Protein AF-A0A6V7URF7-F1 (afdb_monomer_lite)

pLDDT: mean 71.18, std 15.21, range [35.41, 91.62]

Structure (mmCIF, N/CA/C/O backbone):
data_AF-A0A6V7URF7-F1
#
_entry.id   AF-A0A6V7URF7-F1
#
loop_
_atom_site.group_PDB
_atom_site.id
_atom_site.type_symbol
_atom_site.label_atom_id
_atom_site.label_alt_id
_atom_site.label_comp_id
_atom_site.label_asym_id
_atom_site.label_entity_id
_atom_site.label_seq_id
_atom_site.pdbx_PDB_ins_code
_atom_site.Cartn_x
_atom_site.Cartn_y
_atom_site.Cartn_z
_atom_site.occupancy
_atom_site.B_iso_or_equiv
_atom_site.auth_seq_id
_atom_site.auth_comp_id
_atom_site.auth_asym_id
_atom_site.auth_atom_id
_atom_site.pdbx_PDB_model_num
ATOM 1 N N . MET A 1 1 ? 10.770 -14.045 -6.357 1.00 52.03 1 MET A N 1
ATOM 2 C CA . MET A 1 1 ? 11.528 -13.807 -5.110 1.00 52.03 1 MET A CA 1
ATOM 3 C C . MET A 1 1 ? 11.044 -12.518 -4.450 1.00 52.03 1 MET A C 1
ATOM 5 O O . MET A 1 1 ? 10.366 -12.635 -3.442 1.00 52.03 1 MET A O 1
ATOM 9 N N . PHE A 1 2 ? 11.164 -11.365 -5.124 1.00 60.56 2 PHE A N 1
ATOM 10 C CA . PHE A 1 2 ? 10.703 -10.037 -4.664 1.00 60.56 2 PHE A CA 1
ATOM 11 C C . PHE A 1 2 ? 9.289 -9.940 -4.057 1.00 60.56 2 PHE A C 1
ATOM 13 O O . PHE A 1 2 ? 9.078 -9.194 -3.108 1.00 60.56 2 PHE A O 1
ATOM 20 N N . ASP A 1 3 ? 8.309 -10.686 -4.572 1.00 61.41 3 ASP A N 1
ATOM 21 C CA . ASP A 1 3 ? 6.920 -10.634 -4.092 1.00 61.41 3 ASP A CA 1
ATOM 22 C C . ASP A 1 3 ? 6.750 -11.014 -2.612 1.00 61.41 3 ASP A C 1
ATOM 24 O O . ASP A 1 3 ? 5.984 -10.383 -1.881 1.00 61.41 3 ASP A O 1
ATOM 28 N N . LYS A 1 4 ? 7.465 -12.055 -2.164 1.00 69.56 4 LYS A N 1
ATOM 29 C CA . LYS A 1 4 ? 7.380 -12.533 -0.777 1.00 69.56 4 LYS A CA 1
ATOM 30 C C . LYS A 1 4 ? 8.045 -11.541 0.174 1.00 69.56 4 LYS A C 1
ATOM 32 O O . LYS A 1 4 ? 7.497 -11.278 1.244 1.00 69.56 4 LYS A O 1
ATOM 37 N N . ASP A 1 5 ? 9.153 -10.951 -0.263 1.00 79.06 5 ASP A N 1
ATOM 38 C CA . ASP A 1 5 ? 9.935 -9.987 0.509 1.00 79.06 5 ASP A CA 1
ATOM 39 C C . ASP A 1 5 ? 9.161 -8.675 0.672 1.00 79.06 5 ASP A C 1
ATOM 41 O O . ASP A 1 5 ? 9.017 -8.164 1.780 1.00 79.06 5 ASP A O 1
ATOM 45 N N . PHE A 1 6 ? 8.540 -8.177 -0.403 1.00 81.75 6 PHE A N 1
ATOM 46 C CA . PHE A 1 6 ? 7.747 -6.948 -0.353 1.00 81.75 6 PHE A CA 1
ATOM 47 C C . PHE A 1 6 ? 6.530 -7.071 0.571 1.00 81.75 6 PHE A C 1
ATOM 49 O O . PHE A 1 6 ? 6.247 -6.175 1.366 1.00 81.75 6 PHE A O 1
ATOM 56 N N . ARG A 1 7 ? 5.836 -8.215 0.539 1.00 85.12 7 ARG A N 1
ATOM 57 C CA . ARG A 1 7 ? 4.715 -8.485 1.450 1.00 85.12 7 ARG A CA 1
ATOM 58 C C . ARG A 1 7 ? 5.160 -8.541 2.913 1.00 85.12 7 ARG A C 1
ATOM 60 O O . ARG A 1 7 ? 4.438 -8.060 3.785 1.00 85.12 7 ARG A O 1
ATOM 67 N N . GLN A 1 8 ? 6.330 -9.113 3.200 1.00 85.94 8 GLN A N 1
ATOM 68 C CA . GLN A 1 8 ? 6.894 -9.122 4.553 1.00 85.94 8 GLN A CA 1
ATOM 69 C C . GLN A 1 8 ? 7.278 -7.717 5.020 1.00 85.94 8 GLN A C 1
ATOM 71 O O . GLN A 1 8 ? 6.962 -7.355 6.152 1.00 85.94 8 GLN A O 1
ATOM 76 N N . ILE A 1 9 ? 7.875 -6.911 4.141 1.00 86.69 9 ILE A N 1
ATOM 77 C CA . ILE A 1 9 ? 8.218 -5.511 4.418 1.00 86.69 9 ILE A CA 1
ATOM 78 C C . ILE A 1 9 ? 6.957 -4.697 4.723 1.00 86.69 9 ILE A C 1
ATOM 80 O O . ILE A 1 9 ? 6.921 -3.993 5.730 1.00 86.69 9 ILE A O 1
ATOM 84 N N . LEU A 1 10 ? 5.896 -4.836 3.920 1.00 86.88 10 LEU A N 1
ATOM 85 C CA . LEU A 1 10 ? 4.617 -4.169 4.184 1.00 86.88 10 LEU A CA 1
ATOM 86 C C . LEU A 1 10 ? 4.008 -4.602 5.520 1.00 86.88 10 LEU A C 1
ATOM 88 O O . LEU A 1 10 ? 3.459 -3.780 6.243 1.00 86.88 10 LEU A O 1
ATOM 92 N N . ARG A 1 11 ? 4.119 -5.878 5.896 1.00 87.88 11 ARG A N 1
ATOM 93 C CA . ARG A 1 11 ? 3.651 -6.327 7.216 1.00 87.88 11 ARG A CA 1
ATOM 94 C C . ARG A 1 11 ? 4.481 -5.729 8.345 1.00 87.88 11 ARG A C 1
ATOM 96 O O . ARG A 1 11 ? 3.913 -5.319 9.351 1.00 87.88 11 ARG A O 1
ATOM 103 N N . ALA A 1 12 ? 5.801 -5.665 8.187 1.00 85.38 12 ALA A N 1
ATOM 104 C CA . ALA A 1 12 ? 6.686 -5.047 9.168 1.00 85.38 12 ALA A CA 1
ATOM 105 C C . ALA A 1 12 ? 6.393 -3.547 9.328 1.00 85.38 12 ALA A C 1
ATOM 107 O O . ALA A 1 12 ? 6.303 -3.062 10.452 1.00 85.38 12 ALA A O 1
ATOM 108 N N . SER A 1 13 ? 6.158 -2.824 8.230 1.00 86.25 13 SER A N 1
ATOM 109 C CA . SER A 1 13 ? 5.787 -1.409 8.295 1.00 86.25 13 SER A CA 1
ATOM 110 C C . SER A 1 13 ? 4.379 -1.201 8.855 1.00 86.25 13 SER A C 1
ATOM 112 O O . SER A 1 13 ? 4.151 -0.228 9.570 1.00 86.25 13 SER A O 1
ATOM 114 N N . LEU A 1 14 ? 3.435 -2.114 8.595 1.00 87.00 14 LEU A N 1
ATOM 115 C CA . LEU A 1 14 ? 2.088 -2.052 9.165 1.00 87.00 14 LEU A CA 1
ATOM 116 C C . LEU A 1 14 ? 2.108 -2.213 10.692 1.00 87.00 14 LEU A C 1
ATOM 118 O O . LEU A 1 14 ? 1.331 -1.551 11.373 1.00 87.00 14 LEU A O 1
ATOM 122 N N . LYS A 1 15 ? 3.015 -3.022 11.257 1.00 86.38 15 LYS A N 1
ATOM 123 C CA . LYS A 1 15 ? 3.208 -3.107 12.722 1.00 86.38 15 LYS A CA 1
ATOM 124 C C . LYS A 1 15 ? 3.563 -1.756 13.345 1.00 86.38 15 LYS A C 1
ATOM 126 O O . LYS A 1 15 ? 3.119 -1.431 14.440 1.00 86.38 15 LYS A O 1
ATOM 131 N N . LEU A 1 16 ? 4.293 -0.919 12.614 1.00 83.12 16 LEU A N 1
ATOM 132 C CA . LEU A 1 16 ? 4.679 0.416 13.067 1.00 83.12 16 LEU A CA 1
ATOM 133 C C . LEU A 1 16 ? 3.558 1.461 12.921 1.00 83.12 16 LEU A C 1
ATOM 135 O O . LEU A 1 16 ? 3.732 2.593 13.365 1.00 83.12 16 LEU A O 1
ATOM 139 N N . TYR A 1 17 ? 2.390 1.097 12.374 1.00 82.06 17 TYR A N 1
ATOM 140 C CA . TYR A 1 17 ? 1.271 2.013 12.111 1.00 82.06 17 TYR A CA 1
ATOM 141 C C . TYR A 1 17 ? 0.798 2.816 13.335 1.00 82.06 17 TYR A C 1
ATOM 143 O O . TYR A 1 17 ? 0.301 3.927 13.175 1.00 82.06 17 TYR A O 1
ATOM 151 N N . ASN A 1 18 ? 0.936 2.282 14.553 1.00 75.94 18 ASN A N 1
ATOM 152 C CA . ASN A 1 18 ? 0.571 2.995 15.782 1.00 75.94 18 ASN A CA 1
ATOM 153 C C . ASN A 1 18 ? 1.748 3.210 16.747 1.00 75.94 18 ASN A C 1
ATOM 155 O O . ASN A 1 18 ? 1.535 3.643 17.878 1.00 75.94 18 ASN A O 1
ATOM 159 N N . GLY A 1 19 ? 2.972 2.857 16.338 1.00 58.84 19 GLY A N 1
ATOM 160 C CA . GLY A 1 19 ? 4.185 3.058 17.137 1.00 58.84 19 GLY A CA 1
ATOM 161 C C . GLY A 1 19 ? 4.251 2.300 18.464 1.00 58.84 19 GLY A C 1
ATOM 162 O O . GLY A 1 19 ? 5.062 2.650 19.316 1.00 58.84 19 GLY A O 1
ATOM 163 N N . THR A 1 20 ? 3.396 1.298 18.689 1.00 52.91 20 THR A N 1
ATOM 164 C CA . THR A 1 20 ? 3.375 0.561 19.962 1.00 52.91 20 THR A CA 1
ATOM 165 C C . THR A 1 20 ? 4.491 -0.460 20.103 1.00 52.91 20 THR A C 1
ATOM 167 O O . THR A 1 20 ? 4.783 -0.858 21.229 1.00 52.91 20 THR A O 1
ATOM 170 N N . ASP A 1 21 ? 5.108 -0.841 18.987 1.00 49.12 21 ASP A N 1
ATOM 171 C CA . ASP A 1 21 ? 6.366 -1.567 18.976 1.00 49.12 21 ASP A CA 1
ATOM 172 C C . ASP A 1 21 ? 7.479 -0.521 18.921 1.00 49.12 21 ASP A C 1
ATOM 174 O O . ASP A 1 21 ? 7.961 -0.131 17.856 1.00 49.12 21 ASP A O 1
ATOM 178 N N . THR A 1 22 ? 7.879 -0.022 20.090 1.00 44.16 22 THR A N 1
ATOM 179 C CA . THR A 1 22 ? 9.235 0.506 20.211 1.00 44.16 22 THR A CA 1
ATOM 180 C C . THR A 1 22 ? 10.195 -0.627 19.830 1.00 44.16 22 THR A C 1
ATOM 182 O O . THR A 1 22 ? 9.982 -1.764 20.263 1.00 44.16 22 THR A O 1
ATOM 185 N N . PRO A 1 23 ? 11.251 -0.371 19.039 1.00 44.50 23 PRO A N 1
ATOM 186 C CA . PRO A 1 23 ? 12.254 -1.368 18.669 1.00 44.50 23 PRO A CA 1
ATOM 187 C C . PRO A 1 23 ? 13.159 -1.680 19.871 1.00 44.50 23 PRO A C 1
ATOM 189 O O . PRO A 1 23 ? 14.365 -1.479 19.835 1.00 44.50 23 PRO A O 1
ATOM 192 N N . THR A 1 24 ? 12.576 -2.126 20.980 1.00 41.19 24 THR A N 1
ATOM 193 C CA . THR A 1 24 ? 13.299 -2.511 22.197 1.00 41.19 24 THR A CA 1
ATOM 194 C C . THR A 1 24 ? 13.454 -4.031 22.293 1.00 41.19 24 THR A C 1
ATOM 196 O O . THR A 1 24 ? 14.176 -4.512 23.153 1.00 41.19 24 THR A O 1
ATOM 199 N N . THR A 1 25 ? 12.820 -4.806 21.405 1.00 40.41 25 THR A N 1
ATOM 200 C CA . THR A 1 25 ? 12.773 -6.278 21.512 1.00 40.41 25 THR A CA 1
ATOM 201 C C . THR A 1 25 ? 13.273 -7.048 20.289 1.00 40.41 25 THR A C 1
ATOM 203 O O . THR A 1 25 ? 13.202 -8.271 20.303 1.00 40.41 25 THR A O 1
ATOM 206 N N . LEU A 1 26 ? 13.813 -6.389 19.253 1.00 42.84 26 LEU A N 1
ATOM 207 C CA . LEU A 1 26 ? 14.452 -7.090 18.118 1.00 42.84 26 LEU A CA 1
ATOM 208 C C . LEU A 1 26 ? 15.953 -6.820 17.946 1.00 42.84 26 LEU A C 1
ATOM 210 O O . LEU A 1 26 ? 16.551 -7.374 17.034 1.00 42.84 26 LEU A O 1
ATOM 214 N N . LEU A 1 27 ? 16.567 -6.033 18.830 1.00 43.09 27 LEU A N 1
ATOM 215 C CA . LEU A 1 27 ? 18.021 -5.847 18.911 1.00 43.09 27 LEU A CA 1
ATOM 216 C C . LEU A 1 27 ? 18.439 -5.855 20.388 1.00 43.09 27 LEU A C 1
ATOM 218 O O . LEU A 1 27 ? 19.025 -4.915 20.915 1.00 43.09 27 LEU A O 1
ATOM 222 N N . SER A 1 28 ? 18.084 -6.932 21.086 1.00 40.16 28 SER A N 1
ATOM 223 C CA . SER A 1 28 ? 18.796 -7.348 22.293 1.00 40.16 28 SER A CA 1
ATOM 224 C C . SER A 1 28 ? 20.053 -8.085 21.846 1.00 40.16 28 SER A C 1
ATOM 226 O O . SER A 1 28 ? 20.075 -9.298 21.919 1.00 40.16 28 SER A O 1
ATOM 228 N N . ASP A 1 29 ? 21.006 -7.363 21.261 1.00 48.06 29 ASP A N 1
ATOM 229 C CA . ASP A 1 29 ? 22.418 -7.748 21.132 1.00 48.06 29 ASP A CA 1
ATOM 230 C C . ASP A 1 29 ? 23.134 -6.625 20.371 1.00 48.06 29 ASP A C 1
ATOM 232 O O . ASP A 1 29 ? 23.245 -6.650 19.154 1.00 48.06 29 ASP A O 1
ATOM 236 N N . GLU A 1 30 ? 23.494 -5.556 21.084 1.00 41.19 30 GLU A N 1
ATOM 237 C CA . GLU A 1 30 ? 24.872 -5.047 21.135 1.00 41.19 30 GLU A CA 1
ATOM 238 C C . GLU A 1 30 ? 24.928 -3.828 22.075 1.00 41.19 30 GLU A C 1
ATOM 240 O O . GLU A 1 30 ? 24.578 -2.693 21.759 1.00 41.19 30 GLU A O 1
ATOM 245 N N . LYS A 1 31 ? 25.322 -4.133 23.309 1.00 47.59 31 LYS A N 1
ATOM 246 C CA . LYS A 1 31 ? 25.999 -3.290 24.299 1.00 47.59 31 LYS A CA 1
ATOM 247 C C . LYS A 1 31 ? 26.652 -2.015 23.723 1.00 47.59 31 LYS A C 1
ATOM 249 O O . LYS A 1 31 ? 27.636 -2.131 23.005 1.00 47.59 31 LYS A O 1
ATOM 254 N N . THR A 1 32 ? 26.204 -0.825 24.152 1.00 39.50 32 THR A N 1
ATOM 255 C CA . THR A 1 32 ? 27.034 0.281 24.712 1.00 39.50 32 THR A CA 1
ATOM 256 C C . THR A 1 32 ? 26.176 1.523 25.027 1.00 39.50 32 THR A C 1
ATOM 258 O O . THR A 1 32 ? 25.797 2.302 24.164 1.00 39.50 32 THR A O 1
ATOM 261 N N . THR A 1 33 ? 25.838 1.635 26.311 1.00 37.53 33 THR A N 1
ATOM 262 C CA . THR A 1 33 ? 25.963 2.790 27.221 1.00 37.53 33 THR A CA 1
ATOM 263 C C . THR A 1 33 ? 25.876 4.234 26.676 1.00 37.53 33 THR A C 1
ATOM 265 O O . THR A 1 33 ? 26.730 4.699 25.931 1.00 37.53 33 THR A O 1
ATOM 268 N N . THR A 1 34 ? 24.922 4.969 27.277 1.00 35.41 34 THR A N 1
ATOM 269 C CA . THR A 1 34 ? 24.886 6.422 27.586 1.00 35.41 34 THR A CA 1
ATOM 270 C C . THR A 1 34 ? 24.758 7.433 26.439 1.00 35.41 34 THR A C 1
ATOM 272 O O . THR A 1 34 ? 25.720 7.732 25.749 1.00 35.41 34 THR A O 1
ATOM 275 N N . ILE A 1 35 ? 23.604 8.104 26.335 1.00 44.72 35 ILE A N 1
ATOM 276 C CA . ILE A 1 35 ? 23.304 9.411 26.961 1.00 44.72 35 ILE A CA 1
ATOM 277 C C . ILE A 1 35 ? 21.820 9.730 26.694 1.00 44.72 35 ILE A C 1
ATOM 279 O O . ILE A 1 35 ? 21.286 9.566 25.602 1.00 44.72 35 ILE A O 1
ATOM 283 N N . THR A 1 36 ? 21.152 10.169 27.750 1.00 47.00 36 THR A N 1
ATOM 284 C CA . THR A 1 36 ? 19.784 10.673 27.860 1.00 47.00 36 THR A CA 1
ATOM 285 C C . THR A 1 36 ? 19.468 11.739 26.801 1.00 47.00 36 THR A C 1
ATOM 287 O O . THR A 1 36 ? 19.877 12.887 26.938 1.00 47.00 36 THR A O 1
ATOM 290 N N . THR A 1 37 ? 18.695 11.414 25.758 1.00 40.97 37 THR A N 1
ATOM 291 C CA . THR A 1 37 ? 17.982 12.422 24.945 1.00 40.97 37 THR A CA 1
ATOM 292 C C . THR A 1 37 ? 16.691 11.840 24.355 1.00 40.97 37 THR A C 1
ATOM 294 O O . THR A 1 37 ? 16.665 11.246 23.284 1.00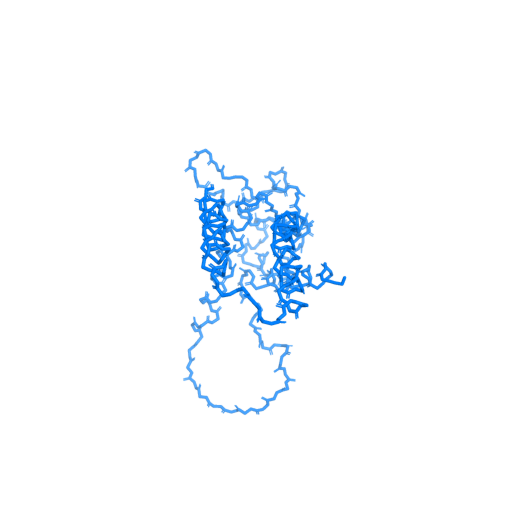 40.97 37 THR A O 1
ATOM 297 N N . THR A 1 38 ? 15.613 12.052 25.113 1.00 40.75 38 THR A N 1
ATOM 298 C CA . THR A 1 38 ? 14.229 12.325 24.679 1.00 40.75 38 THR A CA 1
ATOM 299 C C . THR A 1 38 ? 13.489 11.328 23.771 1.00 40.75 38 THR A C 1
ATOM 301 O O . THR A 1 38 ? 13.734 11.207 22.575 1.00 40.75 38 THR A O 1
ATOM 304 N N . ASN A 1 39 ? 12.428 10.765 24.351 1.00 47.47 39 ASN A N 1
ATOM 305 C CA . ASN A 1 39 ? 11.323 9.968 23.800 1.00 47.47 39 ASN A CA 1
ATOM 306 C C . ASN A 1 39 ? 10.493 10.616 22.652 1.00 47.47 39 ASN A C 1
ATOM 308 O O . ASN A 1 39 ? 9.312 10.311 22.510 1.00 47.47 39 ASN A O 1
ATOM 312 N N . SER A 1 40 ? 11.048 11.532 21.852 1.00 44.56 40 SER A N 1
ATOM 313 C CA . SER A 1 40 ? 10.317 12.325 20.841 1.00 44.56 40 SER A CA 1
ATOM 314 C C . SER A 1 40 ? 10.521 11.873 19.388 1.00 44.56 40 SER A C 1
ATOM 316 O O . SER A 1 40 ? 9.688 12.174 18.533 1.00 44.56 40 SER A O 1
ATOM 318 N N . ARG A 1 41 ? 11.598 11.136 19.080 1.00 50.12 41 ARG A N 1
ATOM 319 C CA . ARG A 1 41 ? 11.831 10.619 17.717 1.00 50.12 41 ARG A CA 1
ATOM 320 C C . ARG A 1 41 ? 10.879 9.478 17.356 1.00 50.12 41 ARG A C 1
ATOM 322 O O . ARG A 1 41 ? 10.248 9.544 16.308 1.00 50.12 41 ARG A O 1
ATOM 329 N N . SER A 1 42 ? 10.674 8.503 18.248 1.00 55.59 42 SER A N 1
ATOM 330 C CA . SER A 1 42 ? 9.820 7.345 17.929 1.00 55.59 42 SER A CA 1
ATOM 331 C C . SER A 1 42 ? 8.337 7.699 17.765 1.00 55.59 42 SER A C 1
ATOM 333 O O . SER A 1 42 ? 7.649 7.073 16.962 1.00 55.59 42 SER A O 1
ATOM 335 N N . SER A 1 43 ? 7.837 8.719 18.474 1.00 58.03 43 SER A N 1
ATOM 336 C CA . SER A 1 43 ? 6.455 9.192 18.319 1.00 58.03 43 SER A CA 1
ATOM 337 C C . SER A 1 43 ? 6.243 9.927 16.996 1.00 58.03 43 SER A C 1
ATOM 339 O O . SER A 1 43 ? 5.200 9.765 16.360 1.00 58.03 43 SER A O 1
ATOM 341 N N . THR A 1 44 ? 7.246 10.692 16.559 1.00 63.34 44 THR A N 1
ATOM 342 C CA . THR A 1 44 ? 7.235 11.381 15.268 1.00 63.34 44 THR A CA 1
ATOM 343 C C . THR A 1 44 ? 7.264 10.352 14.139 1.00 63.34 44 THR A C 1
ATOM 345 O O . THR A 1 44 ? 6.375 10.358 13.293 1.00 63.34 44 THR A O 1
ATOM 348 N N . ASP A 1 45 ? 8.181 9.383 14.187 1.00 69.88 45 ASP A N 1
ATOM 349 C CA . ASP A 1 45 ? 8.289 8.326 13.174 1.00 69.88 45 ASP A CA 1
ATOM 350 C C . ASP A 1 45 ? 7.007 7.485 13.070 1.00 69.88 45 ASP A C 1
ATOM 352 O O . ASP A 1 45 ? 6.528 7.209 11.971 1.00 69.88 45 ASP A O 1
ATOM 356 N N . ALA A 1 46 ? 6.378 7.152 14.201 1.00 71.38 46 ALA A N 1
ATOM 357 C CA . ALA A 1 46 ? 5.090 6.463 14.220 1.00 71.38 46 ALA A CA 1
ATOM 358 C C . ALA A 1 46 ? 3.967 7.289 13.570 1.00 71.38 46 ALA A C 1
ATOM 360 O O . ALA A 1 46 ? 3.155 6.750 12.817 1.00 71.38 46 ALA A O 1
ATOM 361 N N . MET A 1 47 ? 3.928 8.602 13.817 1.00 78.50 47 MET A N 1
ATOM 362 C CA . MET A 1 47 ? 2.962 9.502 13.185 1.00 78.50 47 MET A CA 1
ATOM 363 C C . MET A 1 47 ? 3.199 9.616 11.671 1.00 78.50 47 MET A C 1
ATOM 365 O O . MET A 1 47 ? 2.231 9.635 10.904 1.00 78.50 47 MET A O 1
ATOM 369 N N . LEU A 1 48 ? 4.458 9.644 11.223 1.00 83.75 48 LEU A N 1
ATOM 370 C CA . LEU A 1 48 ? 4.798 9.617 9.798 1.00 83.75 48 LEU A CA 1
ATOM 371 C C . LEU A 1 48 ? 4.356 8.308 9.141 1.00 83.75 48 LEU A C 1
ATOM 373 O O . LEU A 1 48 ? 3.693 8.345 8.105 1.00 83.75 48 LEU A O 1
ATOM 377 N N . VAL A 1 49 ? 4.667 7.160 9.749 1.00 85.69 49 VAL A N 1
ATOM 378 C CA . VAL A 1 49 ? 4.270 5.841 9.232 1.00 85.69 49 VAL A CA 1
ATOM 379 C C . VAL A 1 49 ? 2.750 5.718 9.178 1.00 85.69 49 VAL A C 1
ATOM 381 O O . VAL A 1 49 ? 2.208 5.273 8.165 1.00 85.69 49 VAL A O 1
ATOM 384 N N . LYS A 1 50 ? 2.049 6.175 10.222 1.00 86.62 50 LYS A N 1
ATOM 385 C CA . LYS A 1 50 ? 0.587 6.243 10.246 1.00 86.62 50 LYS A CA 1
ATOM 386 C C . LYS A 1 50 ? 0.045 7.062 9.078 1.00 86.62 50 LYS A C 1
ATOM 388 O O . LYS A 1 50 ? -0.816 6.588 8.347 1.00 86.62 50 LYS A O 1
ATOM 393 N N . THR A 1 51 ? 0.575 8.269 8.888 1.00 86.94 51 THR A N 1
ATOM 394 C CA . THR A 1 51 ? 0.138 9.191 7.831 1.00 86.94 51 THR A CA 1
ATOM 395 C C . THR A 1 51 ? 0.409 8.617 6.441 1.00 86.94 51 THR A C 1
ATOM 397 O O . THR A 1 51 ? -0.440 8.713 5.557 1.00 86.94 51 THR A O 1
ATOM 400 N N . ALA A 1 52 ? 1.568 7.984 6.244 1.00 88.62 52 ALA A N 1
ATOM 401 C CA . ALA A 1 52 ? 1.926 7.340 4.986 1.00 88.62 52 ALA A CA 1
ATOM 402 C C . ALA A 1 52 ? 0.965 6.193 4.652 1.00 88.62 52 ALA A C 1
ATOM 404 O O . ALA A 1 52 ? 0.473 6.111 3.528 1.00 88.62 52 ALA A O 1
ATOM 405 N N . TRP A 1 53 ? 0.639 5.355 5.637 1.00 89.44 53 TRP A N 1
ATOM 406 C CA . TRP A 1 53 ? -0.359 4.299 5.485 1.00 89.44 53 TRP A CA 1
ATOM 407 C C . TRP A 1 53 ? -1.766 4.846 5.247 1.00 89.44 53 TRP A C 1
ATOM 409 O O . TRP A 1 53 ? -2.462 4.346 4.368 1.00 89.44 53 TRP A O 1
ATOM 419 N N . ASP A 1 54 ? -2.174 5.887 5.975 1.00 89.25 54 ASP A N 1
ATOM 420 C CA . ASP A 1 54 ? -3.487 6.510 5.806 1.00 89.25 54 ASP A CA 1
ATOM 421 C C . ASP A 1 54 ? -3.643 7.096 4.398 1.00 89.25 54 ASP A C 1
ATOM 423 O O . ASP A 1 54 ? -4.697 6.934 3.780 1.00 89.25 54 ASP A O 1
ATOM 427 N N . LYS A 1 55 ? -2.593 7.739 3.869 1.00 88.44 55 LYS A N 1
ATOM 428 C CA . LYS A 1 55 ? -2.570 8.247 2.494 1.00 88.44 55 LYS A CA 1
ATOM 429 C C . LYS A 1 55 ? -2.588 7.108 1.477 1.00 88.44 55 LYS A C 1
ATOM 431 O O . LYS A 1 55 ? -3.383 7.147 0.547 1.00 88.44 55 LYS A O 1
ATOM 436 N N . LEU A 1 56 ? -1.771 6.076 1.679 1.00 89.31 56 LEU A N 1
ATOM 437 C CA . LEU A 1 56 ? -1.689 4.914 0.794 1.00 89.31 56 LEU A CA 1
ATOM 438 C C . LEU A 1 56 ? -3.035 4.186 0.661 1.00 89.31 56 LEU A C 1
ATOM 440 O O . LEU A 1 56 ? -3.462 3.888 -0.453 1.00 89.31 56 LEU A O 1
ATOM 444 N N . MET A 1 57 ? -3.713 3.927 1.783 1.00 89.62 57 MET A N 1
ATOM 445 C CA . MET A 1 57 ? -5.023 3.264 1.806 1.00 89.62 57 MET A CA 1
ATOM 446 C C . MET A 1 57 ? -6.094 4.081 1.077 1.00 89.62 57 MET A C 1
ATOM 448 O O . MET A 1 57 ? -6.918 3.514 0.359 1.00 89.62 57 MET A O 1
ATOM 452 N N . GLN A 1 58 ? -6.056 5.410 1.214 1.00 88.31 58 GLN A N 1
ATOM 453 C CA . GLN A 1 58 ? -6.978 6.312 0.522 1.00 88.31 58 GLN A CA 1
ATOM 454 C C . GLN A 1 58 ? -6.691 6.406 -0.977 1.00 88.31 58 GLN A C 1
ATOM 456 O O . GLN A 1 58 ? -7.610 6.295 -1.781 1.00 88.31 58 GLN A O 1
ATOM 461 N N . GLU A 1 59 ? -5.427 6.590 -1.355 1.00 88.06 59 GLU A N 1
ATOM 462 C CA . GLU A 1 59 ? -5.015 6.821 -2.742 1.00 88.06 59 GLU A CA 1
ATOM 463 C C . GLU A 1 59 ? -5.164 5.562 -3.603 1.00 88.06 59 GLU A C 1
ATOM 465 O O . GLU A 1 59 ? -5.546 5.635 -4.768 1.00 88.06 59 GLU A O 1
ATOM 470 N N . LYS A 1 60 ? -4.900 4.386 -3.022 1.00 88.19 60 LYS A N 1
ATOM 471 C CA . LYS A 1 60 ? -4.998 3.096 -3.718 1.00 88.19 60 LYS A CA 1
ATOM 472 C C . LYS A 1 60 ? -6.285 2.326 -3.419 1.00 88.19 60 LYS A C 1
ATOM 474 O O . LYS A 1 60 ? -6.417 1.197 -3.889 1.00 88.19 60 LYS A O 1
ATOM 479 N N . ALA A 1 61 ? -7.220 2.921 -2.673 1.00 88.81 61 ALA A N 1
ATOM 480 C CA . ALA A 1 61 ? -8.504 2.320 -2.303 1.00 88.81 61 ALA A CA 1
ATOM 481 C C . ALA A 1 61 ? -8.350 0.875 -1.779 1.00 88.81 61 ALA A C 1
ATOM 483 O O . ALA A 1 61 ? -8.930 -0.075 -2.314 1.00 88.81 61 ALA A O 1
ATOM 484 N N . CYS A 1 62 ? -7.504 0.706 -0.762 1.00 91.62 62 CYS A N 1
ATOM 485 C CA . CYS A 1 62 ? -7.117 -0.590 -0.204 1.00 91.62 62 CYS A CA 1
ATOM 486 C C . CYS A 1 62 ? -7.074 -0.555 1.328 1.00 91.62 62 CYS A C 1
ATOM 488 O O . CYS A 1 62 ? -6.999 0.513 1.932 1.00 91.62 62 CYS A O 1
ATOM 490 N N . CYS A 1 63 ? -7.118 -1.722 1.974 1.00 91.06 63 CYS A N 1
ATOM 491 C CA . CYS A 1 63 ? -7.049 -1.825 3.433 1.00 91.06 63 CYS A CA 1
ATOM 492 C C . CYS A 1 63 ? -6.063 -2.912 3.874 1.00 91.06 63 CYS A C 1
ATOM 494 O O . CYS A 1 63 ? -6.146 -4.052 3.425 1.00 91.06 63 CYS A O 1
ATOM 496 N N . GLY A 1 64 ? -5.135 -2.571 4.774 1.00 89.88 64 GLY A N 1
ATOM 497 C CA . GLY A 1 64 ? -4.104 -3.505 5.249 1.00 89.88 64 GLY A CA 1
ATOM 498 C C . GLY A 1 64 ? -3.183 -4.017 4.132 1.00 89.88 64 GLY A C 1
ATOM 499 O O . GLY A 1 64 ? -3.238 -3.552 2.994 1.00 89.88 64 GLY A O 1
ATOM 500 N N . VAL A 1 65 ? -2.316 -4.985 4.431 1.00 91.12 65 VAL A N 1
ATOM 501 C CA . VAL A 1 65 ? -1.487 -5.645 3.409 1.00 91.12 65 VAL A CA 1
ATOM 502 C C . VAL A 1 65 ? -2.346 -6.613 2.608 1.00 91.12 65 VAL A C 1
ATOM 504 O O . VAL A 1 65 ? -2.355 -6.546 1.380 1.00 91.12 65 VAL A O 1
ATOM 507 N N . ASP A 1 66 ? -3.089 -7.475 3.306 1.00 88.88 66 ASP A N 1
ATOM 508 C CA . ASP A 1 66 ? -3.900 -8.549 2.723 1.00 88.88 66 ASP A CA 1
ATOM 509 C C . ASP A 1 66 ? -5.409 -8.353 2.919 1.00 88.88 66 ASP A C 1
ATOM 511 O O . ASP A 1 66 ? -6.187 -9.229 2.538 1.00 88.88 66 ASP A O 1
ATOM 515 N N . SER A 1 67 ? -5.838 -7.241 3.524 1.00 86.56 67 SER A N 1
ATOM 516 C CA . SER A 1 67 ? -7.252 -6.977 3.805 1.00 86.56 67 SER A CA 1
ATOM 517 C C . SER A 1 67 ? -7.886 -8.023 4.734 1.00 86.56 67 SER A C 1
ATOM 519 O O . SER A 1 67 ? -9.052 -8.395 4.575 1.00 86.56 67 SER A O 1
ATOM 521 N N . ARG A 1 68 ? -7.121 -8.535 5.710 1.00 86.19 68 ARG A N 1
ATOM 522 C CA . ARG A 1 68 ? -7.594 -9.571 6.645 1.00 86.19 68 ARG A CA 1
ATOM 523 C C . ARG A 1 68 ? -8.060 -8.968 7.968 1.00 86.19 68 ARG A C 1
ATOM 525 O O . ARG A 1 68 ? -7.507 -7.990 8.465 1.00 86.19 68 ARG A O 1
ATOM 532 N N . LEU A 1 69 ? -9.065 -9.599 8.570 1.00 82.94 69 LEU A N 1
ATOM 533 C CA . LEU A 1 69 ? -9.491 -9.278 9.933 1.00 82.94 69 LEU A CA 1
ATOM 534 C C . LEU A 1 69 ? -8.346 -9.589 10.907 1.00 82.94 69 LEU A C 1
ATOM 536 O O . LEU A 1 69 ? -7.650 -10.594 10.754 1.00 82.94 69 LEU A O 1
ATOM 540 N N . GLY A 1 70 ? -8.126 -8.713 11.887 1.00 80.69 70 GLY A N 1
ATOM 541 C CA . GLY A 1 70 ? -7.062 -8.883 12.880 1.00 80.69 70 GLY A CA 1
ATOM 542 C C . GLY A 1 70 ? -5.653 -8.524 12.396 1.00 80.69 70 GLY A C 1
ATOM 543 O O . GLY A 1 70 ? -4.703 -8.645 13.165 1.00 80.69 70 GLY A O 1
ATOM 544 N N . GLU A 1 71 ? -5.479 -8.036 11.167 1.00 85.06 71 GLU A N 1
ATOM 545 C CA . GLU A 1 71 ? -4.163 -7.658 10.631 1.00 85.06 71 GLU A CA 1
ATOM 546 C C . GLU A 1 71 ? -3.530 -6.474 11.389 1.00 85.06 71 GLU A C 1
ATOM 548 O O . GLU A 1 71 ? -2.317 -6.402 11.572 1.00 85.06 71 GLU A O 1
ATOM 553 N N . PHE A 1 72 ? -4.374 -5.603 11.944 1.00 85.44 72 PHE A N 1
ATOM 554 C CA . PHE A 1 72 ? -3.985 -4.475 12.792 1.00 85.44 72 PHE A CA 1
ATOM 555 C C . PHE A 1 72 ? -3.776 -4.851 14.270 1.00 85.44 72 PHE A C 1
ATOM 557 O O . PHE A 1 72 ? -3.556 -3.984 15.116 1.00 85.44 72 PHE A O 1
ATOM 564 N N . SER A 1 73 ? -3.835 -6.141 14.617 1.00 82.50 73 SER A N 1
ATOM 565 C CA . SER A 1 73 ? -3.569 -6.593 15.991 1.00 82.50 73 SER A CA 1
ATOM 566 C C . SER A 1 73 ? -2.125 -6.343 16.399 1.00 82.50 73 SER A C 1
ATOM 568 O O . SER A 1 73 ? -1.870 -5.836 17.489 1.00 82.50 73 SER A O 1
ATOM 570 N N . GLN A 1 74 ? -1.197 -6.614 15.482 1.00 80.06 74 GLN A N 1
ATOM 571 C CA . GLN A 1 74 ? 0.234 -6.434 15.697 1.00 80.06 74 GLN A CA 1
ATOM 572 C C . GLN A 1 74 ? 0.645 -4.962 15.653 1.00 80.06 74 GLN A C 1
ATOM 574 O O . GLN A 1 74 ? 1.703 -4.620 16.152 1.00 80.06 74 GLN A O 1
ATOM 579 N N . SER A 1 75 ? -0.191 -4.081 15.098 1.00 78.38 75 SER A N 1
ATOM 580 C CA . SER A 1 75 ? 0.090 -2.648 15.085 1.00 78.38 75 SER A CA 1
ATOM 581 C C . SER A 1 75 ? -0.371 -1.912 16.337 1.00 78.38 75 SER A C 1
ATOM 583 O O . SER A 1 75 ? -0.213 -0.701 16.416 1.00 78.38 75 SER A O 1
ATOM 585 N N . GLY A 1 76 ? -0.995 -2.598 17.302 1.00 78.25 76 GLY A N 1
ATOM 586 C CA . GLY A 1 76 ? -1.521 -1.981 18.523 1.00 78.25 76 GLY A CA 1
ATOM 587 C C . GLY A 1 76 ? -2.742 -1.081 18.310 1.00 78.25 76 GLY A C 1
ATOM 588 O O . GLY A 1 76 ? -3.151 -0.369 19.232 1.00 78.25 76 GLY A O 1
ATOM 589 N N . TRP A 1 77 ? -3.360 -1.119 17.125 1.00 83.25 77 TRP A N 1
ATOM 590 C CA . TRP A 1 77 ? -4.559 -0.343 16.796 1.00 83.25 77 TRP A CA 1
ATOM 591 C C . TRP A 1 77 ? -5.738 -0.657 17.725 1.00 83.25 77 TRP A C 1
ATOM 593 O O . TRP A 1 77 ? -6.384 0.251 18.256 1.00 83.25 77 TRP A O 1
ATOM 603 N N . TYR A 1 78 ? -5.995 -1.943 17.981 1.00 82.81 78 TYR A N 1
ATOM 604 C CA . TYR A 1 78 ? -7.086 -2.369 18.864 1.00 82.81 78 TYR A CA 1
ATOM 605 C C . TYR A 1 78 ? -6.874 -1.926 20.314 1.00 82.81 78 TYR A C 1
ATOM 607 O O . TYR A 1 78 ? -7.842 -1.608 21.006 1.00 82.81 78 TYR A O 1
ATOM 615 N N . ARG A 1 79 ? -5.610 -1.833 20.756 1.00 81.38 79 ARG A N 1
ATOM 616 C CA . ARG A 1 79 ? -5.249 -1.334 22.090 1.00 81.38 79 ARG A CA 1
ATOM 617 C C . ARG A 1 79 ? -5.548 0.157 22.226 1.00 81.38 79 ARG A C 1
ATOM 619 O O . ARG A 1 79 ? -6.097 0.573 23.241 1.00 81.38 79 ARG A O 1
ATOM 626 N N . LEU A 1 80 ? -5.241 0.949 21.197 1.00 79.00 80 LEU A N 1
ATOM 627 C CA . LEU A 1 80 ? -5.511 2.390 21.196 1.00 79.00 80 LEU A CA 1
ATOM 628 C C . LEU A 1 80 ? -7.008 2.697 21.121 1.00 79.00 80 LEU A C 1
ATOM 630 O O . LEU A 1 80 ? -7.510 3.559 21.838 1.00 79.00 80 LEU A O 1
ATOM 634 N N . THR A 1 81 ? -7.733 1.977 20.269 1.00 77.12 81 THR A N 1
ATOM 635 C CA . THR A 1 81 ? -9.169 2.206 20.064 1.00 77.12 81 THR A CA 1
ATOM 636 C C . THR A 1 81 ? -10.050 1.515 21.100 1.00 77.12 81 THR A C 1
ATOM 638 O O . THR A 1 81 ? -11.265 1.710 21.077 1.00 77.12 81 THR A O 1
ATOM 641 N N . LYS A 1 82 ? -9.472 0.725 22.019 1.00 78.44 82 LYS A N 1
ATOM 642 C CA . LYS A 1 82 ? -10.196 -0.104 23.000 1.00 78.44 82 LYS A CA 1
ATOM 643 C C . LYS A 1 82 ? -11.269 -0.985 22.341 1.00 78.44 82 LYS A C 1
ATOM 645 O O . LYS A 1 82 ? -12.370 -1.119 22.864 1.00 78.44 82 LYS A O 1
ATOM 650 N N . GLY A 1 83 ? -10.974 -1.509 21.150 1.00 69.38 83 GLY A N 1
ATOM 651 C CA . GLY A 1 83 ? -11.904 -2.338 20.377 1.00 69.38 83 GLY A CA 1
ATOM 652 C C . GLY A 1 83 ? -13.111 -1.599 19.783 1.00 69.38 83 GLY A C 1
ATOM 653 O O . GLY A 1 83 ? -14.017 -2.246 19.273 1.00 69.38 83 GLY A O 1
ATOM 654 N N . ARG A 1 84 ? -13.146 -0.258 19.812 1.00 68.00 84 ARG A N 1
ATOM 655 C CA . ARG A 1 84 ? -14.251 0.527 19.226 1.00 68.00 84 ARG A CA 1
ATOM 656 C C . ARG A 1 84 ? -14.286 0.496 17.695 1.00 68.00 84 ARG A C 1
ATOM 658 O O . ARG A 1 84 ? -15.333 0.766 17.113 1.00 68.00 84 ARG A O 1
ATOM 665 N N . SER A 1 85 ? -13.155 0.210 17.049 1.00 72.06 85 SER A N 1
ATOM 666 C CA . SER A 1 85 ? -13.019 0.258 15.591 1.00 72.06 85 SER A CA 1
ATOM 667 C C . SER A 1 85 ? -12.240 -0.950 15.089 1.00 72.06 85 SER A C 1
ATOM 669 O O . SER A 1 85 ? -11.056 -1.098 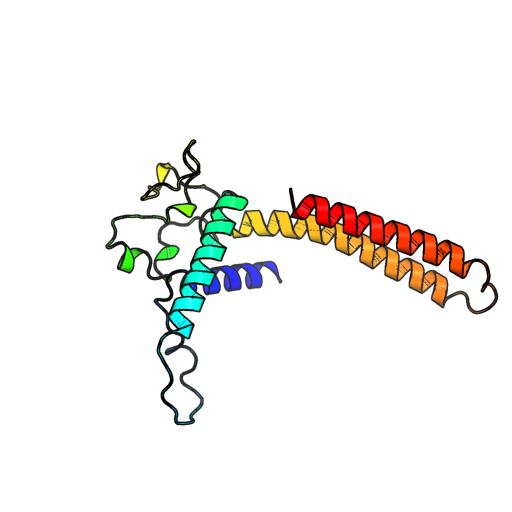15.395 1.00 72.06 85 SER A O 1
ATOM 671 N N . GLU A 1 86 ? -12.895 -1.795 14.291 1.00 79.94 86 GLU A N 1
ATOM 672 C CA . GLU A 1 86 ? -12.280 -3.006 13.736 1.00 79.94 86 GLU A CA 1
ATOM 673 C C . GLU A 1 86 ? -11.190 -2.681 12.700 1.00 79.94 86 GLU A C 1
ATOM 675 O O . GLU A 1 86 ? -10.178 -3.381 12.609 1.00 79.94 86 GLU A O 1
ATOM 680 N N . PHE A 1 87 ? -11.351 -1.558 11.992 1.00 85.25 87 PHE A N 1
ATOM 681 C CA . PHE A 1 87 ? -10.387 -1.043 11.028 1.00 85.25 87 PHE A CA 1
ATOM 682 C C . PHE A 1 87 ? -10.107 0.454 11.220 1.00 85.25 87 PHE A C 1
ATOM 684 O O . PHE A 1 87 ? -10.953 1.190 11.750 1.00 85.25 87 PHE A O 1
ATOM 691 N N . PRO A 1 88 ? -8.930 0.934 10.774 1.00 85.62 88 PRO A N 1
ATOM 692 C CA . PRO A 1 88 ? -8.645 2.357 10.697 1.00 85.62 88 PRO A CA 1
ATOM 693 C C . PRO A 1 88 ? -9.613 3.095 9.773 1.00 85.62 88 PRO A C 1
ATOM 695 O O . PRO A 1 88 ? -10.091 2.530 8.789 1.00 85.62 88 PRO A O 1
ATOM 698 N N . PRO A 1 89 ? -9.869 4.385 10.029 1.00 85.31 89 PRO A N 1
ATOM 699 C CA . PRO A 1 89 ? -10.784 5.174 9.212 1.00 85.31 89 PRO A CA 1
ATOM 700 C C . PRO A 1 89 ? -10.329 5.318 7.750 1.00 85.31 89 PRO A C 1
ATOM 702 O O . PRO A 1 89 ? -11.172 5.485 6.874 1.00 85.31 89 PRO A O 1
ATOM 705 N N . ALA A 1 90 ? -9.024 5.202 7.476 1.00 86.44 90 ALA A N 1
ATOM 706 C CA . ALA A 1 90 ? -8.458 5.248 6.127 1.00 86.44 90 ALA A CA 1
ATOM 707 C C . ALA A 1 90 ? -8.811 4.026 5.258 1.00 86.44 90 ALA A C 1
ATOM 709 O O . ALA A 1 90 ? -8.739 4.109 4.036 1.00 86.44 90 ALA A O 1
ATOM 710 N N . CYS A 1 91 ? -9.239 2.914 5.870 1.00 88.44 91 CYS A N 1
ATOM 711 C CA . CYS A 1 91 ? -9.718 1.729 5.153 1.00 88.44 91 CYS A CA 1
ATOM 712 C C . CYS A 1 91 ? -11.120 1.898 4.547 1.00 88.44 91 CYS A C 1
ATOM 714 O O . CYS A 1 91 ? -11.588 0.994 3.855 1.00 88.44 91 CYS A O 1
ATOM 716 N N . CYS A 1 92 ? -11.809 3.000 4.842 1.00 87.75 92 CYS A N 1
ATOM 717 C CA . CYS A 1 92 ? -13.131 3.304 4.315 1.00 87.75 92 CYS A CA 1
ATOM 718 C C . CYS A 1 92 ? -13.045 4.429 3.274 1.00 87.75 92 CYS A C 1
ATOM 720 O O . CYS A 1 92 ? -12.195 5.317 3.393 1.00 87.75 92 CYS A O 1
ATOM 722 N N . PRO A 1 93 ? -13.962 4.454 2.292 1.00 83.06 93 PRO A N 1
ATOM 723 C CA . PRO A 1 93 ? -14.059 5.565 1.363 1.00 83.06 93 PRO A CA 1
ATOM 724 C C . PRO A 1 93 ? -14.358 6.876 2.107 1.00 83.06 93 PRO A C 1
ATOM 726 O O . PRO A 1 93 ? -15.181 6.891 3.035 1.00 83.06 93 PRO A O 1
ATOM 729 N N . PRO A 1 94 ? -13.705 7.989 1.724 1.00 77.06 94 PRO A N 1
ATOM 730 C CA . PRO A 1 94 ? -13.989 9.285 2.319 1.00 77.06 94 PRO A CA 1
ATOM 731 C C . PRO A 1 94 ? -15.450 9.662 2.052 1.00 77.06 94 PRO A C 1
ATOM 733 O O . PRO A 1 94 ? -16.008 9.387 0.987 1.00 77.06 94 PRO A O 1
ATOM 736 N N . LYS A 1 95 ? -16.100 10.309 3.026 1.00 72.88 95 LYS A N 1
ATOM 737 C CA . LYS A 1 95 ? -17.448 10.850 2.802 1.00 72.88 95 LYS A CA 1
ATOM 738 C C . LYS A 1 95 ? -17.383 11.934 1.719 1.00 72.88 95 LYS A C 1
ATOM 740 O O . LYS A 1 95 ? -16.342 12.558 1.536 1.00 72.88 95 LYS A O 1
ATOM 745 N N . ARG A 1 96 ? -18.523 12.245 1.083 1.00 65.69 96 ARG A N 1
ATOM 746 C CA . ARG A 1 96 ? -18.661 13.317 0.063 1.00 65.69 96 ARG A CA 1
ATOM 747 C C . ARG A 1 96 ? -18.067 14.675 0.476 1.00 65.69 96 ARG A C 1
ATOM 749 O O . ARG A 1 96 ? -17.757 15.490 -0.377 1.00 65.69 96 ARG A O 1
ATOM 756 N N . ASN A 1 97 ? -17.872 14.893 1.774 1.00 64.94 97 ASN A N 1
ATOM 757 C CA . ASN A 1 97 ? -17.350 16.125 2.356 1.00 64.94 97 ASN A CA 1
ATOM 758 C C . ASN A 1 97 ? -15.813 16.099 2.532 1.00 64.94 97 ASN A C 1
ATOM 760 O O . ASN A 1 97 ? -15.279 16.922 3.272 1.00 64.94 97 ASN A O 1
ATOM 764 N N . GLY A 1 98 ? -15.109 15.104 1.976 1.00 65.06 98 GLY A N 1
ATOM 765 C CA . GLY A 1 98 ? -13.652 14.933 2.085 1.00 65.06 98 GLY A CA 1
ATOM 766 C C . GLY A 1 98 ? -13.142 14.506 3.469 1.00 65.06 98 GLY A C 1
ATOM 767 O O . GLY A 1 98 ? -11.955 14.252 3.639 1.00 65.06 98 GLY A O 1
ATOM 768 N N . LYS A 1 99 ? -14.021 14.402 4.475 1.00 68.62 99 LYS A N 1
ATOM 769 C CA . LYS A 1 99 ? -13.662 13.956 5.828 1.00 68.62 99 LYS A CA 1
ATOM 770 C C . LYS A 1 99 ? -13.699 12.431 5.934 1.00 68.62 99 LYS A C 1
ATOM 772 O O . LYS A 1 99 ? -14.684 11.798 5.536 1.00 68.62 99 LYS A O 1
ATOM 777 N N . LEU A 1 100 ? -12.657 11.864 6.540 1.00 65.19 100 LEU A N 1
ATOM 778 C CA . LEU A 1 100 ? -12.628 10.460 6.939 1.00 65.19 100 LEU A CA 1
ATOM 779 C C . LEU A 1 100 ? -13.688 10.194 8.019 1.00 65.19 100 LEU A C 1
ATOM 781 O O . LEU A 1 100 ? -13.954 11.039 8.877 1.00 65.19 100 LEU A O 1
ATOM 785 N N . ALA A 1 101 ? -14.314 9.017 7.971 1.00 67.38 101 ALA A N 1
ATOM 786 C CA . ALA A 1 101 ? -15.229 8.584 9.022 1.00 67.38 101 ALA A CA 1
ATOM 787 C C . ALA A 1 101 ? -14.475 8.425 10.355 1.00 67.38 101 ALA A C 1
ATOM 789 O O . ALA A 1 101 ? -13.294 8.110 10.360 1.00 67.38 101 ALA A O 1
ATOM 790 N N . ALA A 1 102 ? -15.143 8.613 11.497 1.00 65.25 102 ALA A N 1
ATOM 791 C CA . ALA A 1 102 ? -14.505 8.432 12.809 1.00 65.25 102 ALA A CA 1
ATOM 792 C C . ALA A 1 102 ? -14.139 6.959 13.103 1.00 65.25 102 ALA A C 1
ATOM 794 O O . ALA A 1 102 ? -13.279 6.678 13.933 1.00 65.25 102 ALA A O 1
ATOM 795 N N . SER A 1 103 ? -14.797 6.018 12.423 1.00 69.88 103 SER A N 1
ATOM 796 C CA . SER A 1 103 ? -14.545 4.581 12.509 1.00 69.88 103 SER A CA 1
ATOM 797 C C . SER A 1 103 ? -14.976 3.905 11.208 1.00 69.88 103 SER A C 1
ATOM 799 O O . SER A 1 103 ? -15.943 4.346 10.580 1.00 69.88 103 SER A O 1
ATOM 801 N N . CYS A 1 104 ? -14.249 2.858 10.811 1.00 78.69 104 CYS A N 1
ATOM 802 C CA . CYS A 1 104 ? -14.547 2.043 9.641 1.00 78.69 104 CYS A CA 1
ATOM 803 C C . CYS A 1 104 ? -15.009 0.645 10.091 1.00 78.69 104 CYS A C 1
ATOM 805 O O . CYS A 1 104 ? -14.188 -0.138 10.578 1.00 78.69 104 CYS A O 1
ATOM 807 N N . PRO A 1 105 ? -16.310 0.322 9.983 1.00 80.44 105 PRO A N 1
ATOM 808 C CA . PRO A 1 105 ? -16.802 -1.028 10.230 1.00 80.44 105 PRO A CA 1
ATOM 809 C C . PRO A 1 105 ? -16.497 -1.949 9.040 1.00 80.44 105 PRO A C 1
ATOM 811 O O . PRO A 1 105 ? -16.398 -1.504 7.896 1.00 80.44 105 PRO A O 1
ATOM 814 N N . THR A 1 106 ? -16.425 -3.254 9.300 1.00 79.62 106 THR A N 1
ATOM 815 C CA . THR A 1 106 ? -16.022 -4.291 8.330 1.00 79.62 106 THR A CA 1
ATOM 816 C C . THR A 1 106 ? -16.834 -4.312 7.034 1.00 79.62 106 THR A C 1
ATOM 818 O O . THR A 1 106 ? -16.306 -4.692 5.995 1.00 79.62 106 THR A O 1
ATOM 821 N N . VAL A 1 107 ? -18.089 -3.859 7.064 1.00 80.25 107 VAL A N 1
ATOM 822 C CA . VAL A 1 107 ? -18.994 -3.852 5.900 1.00 80.25 107 VAL A CA 1
ATOM 823 C C . VAL A 1 107 ? -18.644 -2.761 4.878 1.00 80.25 107 VAL A C 1
ATOM 825 O O . VAL A 1 107 ? -18.894 -2.934 3.692 1.00 80.25 107 VAL A O 1
ATOM 828 N N . PHE A 1 108 ? -18.057 -1.642 5.315 1.00 80.12 108 PHE A N 1
ATOM 829 C CA . PHE A 1 108 ? -17.814 -0.463 4.466 1.00 80.12 108 PHE A CA 1
ATOM 830 C C . PHE A 1 108 ? -16.347 -0.303 4.039 1.00 80.12 108 PHE A C 1
ATOM 832 O O . PHE A 1 108 ? -15.979 0.717 3.455 1.00 80.12 108 PHE A O 1
ATOM 839 N N . ARG A 1 109 ? -15.497 -1.288 4.344 1.00 86.50 109 ARG A N 1
ATOM 840 C CA . ARG A 1 109 ? -14.063 -1.232 4.049 1.00 86.50 109 ARG A CA 1
ATOM 841 C C . ARG A 1 109 ? -13.757 -1.526 2.581 1.00 86.50 109 ARG A C 1
ATOM 843 O O . ARG A 1 109 ? -14.502 -2.233 1.905 1.00 86.50 109 ARG A O 1
ATOM 850 N N . TYR A 1 110 ? -12.580 -1.102 2.135 1.00 87.75 110 TYR A N 1
ATOM 851 C CA . TYR A 1 110 ? -11.975 -1.637 0.920 1.00 87.75 110 TYR A CA 1
ATOM 852 C C . TYR A 1 110 ? -11.719 -3.145 1.070 1.00 87.75 110 TYR A C 1
ATOM 854 O O . TYR A 1 110 ? -11.082 -3.584 2.032 1.00 87.75 110 TYR A O 1
ATOM 862 N N . GLY A 1 111 ? -12.246 -3.937 0.133 1.00 84.38 111 GLY A N 1
ATOM 863 C CA . GLY A 1 111 ? -12.129 -5.400 0.154 1.00 84.38 111 GLY A CA 1
ATOM 864 C C . GLY A 1 111 ? -10.744 -5.919 -0.239 1.00 84.38 111 GLY A C 1
ATOM 865 O O . GLY A 1 111 ? -10.369 -7.015 0.164 1.00 84.38 111 GLY A O 1
ATOM 866 N N . GLU A 1 112 ? -9.976 -5.118 -0.980 1.00 90.19 112 GLU A N 1
ATOM 867 C CA . GLU A 1 112 ? -8.664 -5.494 -1.508 1.00 90.19 112 GLU A CA 1
ATOM 868 C C . GLU A 1 112 ? -7.512 -5.111 -0.573 1.00 90.19 112 GLU A C 1
ATOM 870 O O . GLU A 1 112 ? -7.545 -4.097 0.136 1.00 90.19 112 GLU A O 1
ATOM 875 N N . GLY A 1 113 ? -6.467 -5.938 -0.570 1.00 91.19 113 GLY A N 1
ATOM 876 C CA . GLY A 1 113 ? -5.235 -5.681 0.176 1.00 91.19 113 GLY A CA 1
ATOM 877 C C . GLY A 1 113 ? -4.329 -4.700 -0.564 1.00 91.19 113 GLY A C 1
ATOM 878 O O . GLY A 1 113 ? -4.210 -4.754 -1.792 1.00 91.19 113 GLY A O 1
ATOM 879 N N . CYS A 1 114 ? -3.644 -3.816 0.164 1.00 90.88 114 CYS A N 1
ATOM 880 C CA . CYS A 1 114 ? -2.741 -2.846 -0.457 1.00 90.88 114 CYS A CA 1
ATOM 881 C C . CYS A 1 114 ? -1.568 -3.510 -1.180 1.00 90.88 114 CYS A C 1
ATOM 883 O O . CYS A 1 114 ? -1.068 -2.949 -2.149 1.00 90.88 114 CYS A O 1
ATOM 885 N N . TYR A 1 115 ? -1.158 -4.721 -0.787 1.00 90.25 115 TYR A N 1
ATOM 886 C CA . TYR A 1 115 ? -0.117 -5.453 -1.507 1.00 90.25 115 TYR A CA 1
ATOM 887 C C . TYR A 1 115 ? -0.494 -5.711 -2.972 1.00 90.25 115 TYR A C 1
ATOM 889 O O . TYR A 1 115 ? 0.318 -5.435 -3.853 1.00 90.25 115 TYR A O 1
ATOM 897 N N . ASN A 1 116 ? -1.724 -6.163 -3.244 1.00 88.75 116 ASN A N 1
ATOM 898 C CA . ASN A 1 116 ? -2.181 -6.429 -4.612 1.00 88.75 116 ASN A CA 1
ATOM 899 C C . ASN A 1 116 ? -2.200 -5.137 -5.441 1.00 88.75 116 ASN A C 1
ATOM 901 O O . ASN A 1 116 ? -1.620 -5.088 -6.523 1.00 88.75 116 ASN A O 1
ATOM 905 N N . ARG A 1 117 ? -2.768 -4.058 -4.885 1.00 88.38 117 ARG A N 1
ATOM 906 C CA . ARG A 1 117 ? -2.846 -2.747 -5.553 1.00 88.38 117 ARG A CA 1
ATOM 907 C C . ARG A 1 117 ? -1.483 -2.128 -5.846 1.00 88.38 117 ARG A C 1
ATOM 909 O O . ARG A 1 117 ? -1.268 -1.548 -6.912 1.00 88.38 117 ARG A O 1
ATOM 916 N N . ILE A 1 118 ? -0.550 -2.238 -4.903 1.00 86.81 118 ILE A N 1
ATOM 917 C CA . ILE A 1 118 ? 0.808 -1.720 -5.077 1.00 86.81 118 ILE A CA 1
ATOM 918 C C . ILE A 1 118 ? 1.574 -2.578 -6.077 1.00 86.81 118 ILE A C 1
ATOM 920 O O . ILE A 1 118 ? 2.276 -2.031 -6.921 1.00 86.81 118 ILE A O 1
ATOM 924 N N . LYS A 1 119 ? 1.420 -3.904 -6.024 1.00 85.94 119 LYS A N 1
ATOM 925 C CA . LYS A 1 119 ? 2.038 -4.810 -6.990 1.00 85.94 119 LYS A CA 1
ATOM 926 C C . LYS A 1 119 ? 1.597 -4.485 -8.414 1.00 85.94 119 LYS A C 1
ATOM 928 O O . LYS A 1 119 ? 2.460 -4.369 -9.275 1.00 85.94 119 LYS A O 1
ATOM 933 N N . GLU A 1 120 ? 0.300 -4.291 -8.645 1.00 84.94 120 GLU A N 1
ATOM 934 C CA . GLU A 1 120 ? -0.234 -3.867 -9.947 1.00 84.94 120 GLU A CA 1
ATOM 935 C C . GLU A 1 120 ? 0.408 -2.549 -10.404 1.00 84.94 120 GLU A C 1
ATOM 937 O O . GLU A 1 120 ? 0.981 -2.489 -11.491 1.00 84.94 120 GLU A O 1
ATOM 942 N N . SER A 1 121 ? 0.427 -1.537 -9.526 1.00 80.94 121 SER A N 1
ATOM 943 C CA . SER A 1 121 ? 1.017 -0.221 -9.825 1.00 80.94 121 SER A CA 1
ATOM 944 C C . SER A 1 121 ? 2.518 -0.309 -10.153 1.00 80.94 121 SER A C 1
ATOM 946 O O . SER A 1 121 ? 2.999 0.293 -11.110 1.00 80.94 121 SER A O 1
ATOM 948 N N . ILE A 1 122 ? 3.288 -1.064 -9.362 1.00 79.75 122 ILE A N 1
ATOM 949 C CA . ILE A 1 122 ? 4.733 -1.235 -9.570 1.00 79.75 122 ILE A CA 1
ATOM 950 C C . ILE A 1 122 ? 4.993 -2.049 -10.830 1.00 79.75 122 ILE A C 1
ATOM 952 O O . ILE A 1 122 ? 5.936 -1.750 -11.556 1.00 79.75 122 ILE A O 1
ATOM 956 N N . GLN A 1 123 ? 4.195 -3.076 -11.105 1.00 78.38 123 GLN A N 1
ATOM 957 C CA . GLN A 1 123 ? 4.368 -3.909 -12.285 1.00 78.38 123 GLN A CA 1
ATOM 958 C C . GLN A 1 123 ? 4.160 -3.089 -13.563 1.00 78.38 123 GLN A C 1
ATOM 960 O O . GLN A 1 123 ? 4.982 -3.190 -14.474 1.00 78.38 123 GLN A O 1
ATOM 965 N N . GLU A 1 124 ? 3.145 -2.227 -13.592 1.00 75.50 124 GLU A N 1
ATOM 966 C CA . GLU A 1 124 ? 2.897 -1.294 -14.694 1.00 75.50 124 GLU A CA 1
ATOM 967 C C . GLU A 1 124 ? 4.078 -0.328 -14.905 1.00 75.50 124 GLU A C 1
ATOM 969 O O . GLU A 1 124 ? 4.604 -0.208 -16.014 1.00 75.50 124 GLU A O 1
ATOM 974 N N . LEU A 1 125 ? 4.594 0.267 -13.824 1.00 68.75 125 LEU A N 1
ATOM 975 C CA . LEU A 1 125 ? 5.768 1.148 -13.870 1.00 68.75 125 LEU A CA 1
ATOM 976 C C . LEU A 1 125 ? 7.049 0.405 -14.289 1.00 68.75 125 LEU A C 1
ATOM 978 O O . LEU A 1 125 ? 7.853 0.904 -15.075 1.00 68.75 125 LEU A O 1
ATOM 982 N N . THR A 1 126 ? 7.252 -0.815 -13.793 1.00 71.12 126 THR A N 1
ATOM 983 C CA . THR A 1 126 ? 8.461 -1.608 -14.063 1.00 71.12 126 THR A CA 1
ATOM 984 C C . THR A 1 126 ? 8.513 -2.059 -15.518 1.00 71.12 126 THR A C 1
ATOM 986 O O . THR A 1 126 ? 9.603 -2.161 -16.078 1.00 71.12 126 THR A O 1
ATOM 989 N N . MET A 1 127 ? 7.365 -2.303 -16.162 1.00 68.94 127 MET A N 1
ATOM 990 C CA . MET A 1 127 ? 7.329 -2.572 -17.602 1.00 68.94 127 MET A CA 1
ATOM 991 C C . MET A 1 127 ? 7.899 -1.393 -18.395 1.00 68.94 127 MET A C 1
ATOM 993 O O . MET A 1 127 ? 8.751 -1.606 -19.257 1.00 68.94 127 MET A O 1
ATOM 997 N N . GLN A 1 128 ? 7.518 -0.160 -18.050 1.00 66.75 128 GLN A N 1
ATOM 998 C CA . GLN A 1 128 ? 8.034 1.038 -18.716 1.00 66.75 128 GLN A CA 1
ATOM 999 C C . GLN A 1 128 ? 9.550 1.193 -18.519 1.00 66.75 128 GLN A C 1
ATOM 1001 O O . GLN A 1 128 ? 10.282 1.375 -19.492 1.00 66.75 128 GLN A O 1
ATOM 1006 N N . PHE A 1 129 ? 10.056 1.027 -17.291 1.00 74.81 129 PHE A N 1
ATOM 1007 C CA . PHE A 1 129 ? 11.501 1.095 -17.030 1.00 74.81 129 PHE A CA 1
ATOM 1008 C C . PHE A 1 129 ? 12.293 -0.030 -17.699 1.00 74.81 129 PHE A C 1
ATOM 1010 O O . PHE A 1 129 ? 13.395 0.209 -18.189 1.00 74.81 129 PHE A O 1
ATOM 1017 N N . LYS A 1 130 ? 11.745 -1.250 -17.759 1.00 73.38 130 LYS A N 1
ATOM 1018 C CA . LYS A 1 130 ? 12.385 -2.369 -18.459 1.00 73.38 130 LYS A CA 1
ATOM 1019 C C . LYS A 1 130 ? 12.558 -2.075 -19.940 1.00 73.38 130 LYS A C 1
ATOM 1021 O O . LYS A 1 130 ? 13.629 -2.356 -20.465 1.00 73.38 130 LYS A O 1
ATOM 1026 N N . VAL A 1 131 ? 11.546 -1.506 -20.596 1.00 75.19 131 VAL A N 1
ATOM 1027 C CA . VAL A 1 131 ? 11.648 -1.125 -22.012 1.00 75.19 131 VAL A CA 1
ATOM 1028 C C . VAL A 1 131 ? 12.767 -0.105 -22.200 1.00 75.19 131 VAL A C 1
ATOM 1030 O O . VAL A 1 131 ? 13.638 -0.330 -23.033 1.00 75.19 131 VAL A O 1
ATOM 1033 N N . VAL A 1 132 ? 12.811 0.942 -21.368 1.00 76.81 132 VAL A N 1
ATOM 1034 C CA . VAL A 1 132 ? 13.860 1.974 -21.444 1.00 76.81 132 VAL A CA 1
ATOM 1035 C C . VAL A 1 132 ? 15.256 1.378 -21.220 1.00 76.81 132 VAL A C 1
ATOM 1037 O O . VAL A 1 132 ? 16.166 1.620 -22.013 1.00 76.81 132 VAL A O 1
ATOM 1040 N N . MET A 1 133 ? 15.428 0.544 -20.192 1.00 76.00 133 MET A N 1
ATOM 1041 C CA . MET A 1 133 ? 16.707 -0.113 -19.897 1.00 76.00 133 MET A CA 1
ATOM 1042 C C . MET A 1 133 ? 17.158 -1.045 -21.026 1.00 76.00 133 MET A C 1
ATOM 1044 O O . MET A 1 133 ? 18.312 -0.982 -21.442 1.00 76.00 133 MET A O 1
ATOM 1048 N N . TRP A 1 134 ? 16.257 -1.872 -21.566 1.00 73.69 134 TRP A N 1
ATOM 1049 C CA . TRP A 1 134 ? 16.576 -2.741 -22.701 1.00 73.69 134 TRP A CA 1
ATOM 1050 C C . TRP A 1 134 ? 16.937 -1.938 -23.949 1.00 73.69 134 TRP A C 1
ATOM 1052 O O . TRP A 1 134 ? 17.919 -2.269 -24.609 1.00 73.69 134 TRP A O 1
ATOM 1062 N N . THR A 1 135 ? 16.216 -0.851 -24.245 1.00 75.81 135 THR A N 1
ATOM 1063 C CA . THR A 1 135 ? 16.578 0.027 -25.367 1.00 75.81 135 THR A CA 1
ATOM 1064 C C . THR A 1 135 ? 17.954 0.657 -25.180 1.00 75.81 135 THR A C 1
ATOM 1066 O O . THR A 1 135 ? 18.743 0.655 -26.122 1.00 75.81 135 THR A O 1
ATOM 1069 N N . ALA A 1 136 ? 18.291 1.120 -23.972 1.00 77.75 136 ALA A N 1
ATOM 1070 C CA . ALA A 1 136 ? 19.605 1.687 -23.682 1.00 77.75 136 ALA A CA 1
ATOM 1071 C C . ALA A 1 136 ? 20.729 0.656 -23.881 1.00 77.75 136 ALA A C 1
ATOM 1073 O O . ALA A 1 136 ? 21.713 0.954 -24.552 1.00 77.75 136 ALA A O 1
ATOM 1074 N N . ILE A 1 137 ? 20.555 -0.576 -23.385 1.00 79.88 137 ILE A N 1
ATOM 1075 C CA . ILE A 1 137 ? 21.537 -1.662 -23.545 1.00 79.88 137 ILE A CA 1
ATOM 1076 C C . ILE A 1 137 ? 21.739 -2.016 -25.023 1.00 79.88 137 ILE A C 1
ATOM 1078 O O . ILE A 1 137 ? 22.876 -2.146 -25.469 1.00 79.88 137 ILE A O 1
ATOM 1082 N N . VAL A 1 138 ? 20.658 -2.142 -25.801 1.00 77.56 138 VAL A N 1
ATOM 1083 C CA . VAL A 1 138 ? 20.741 -2.441 -27.242 1.00 77.56 138 VAL A CA 1
ATOM 1084 C C . VAL A 1 138 ? 21.487 -1.334 -27.986 1.00 77.56 138 VAL A C 1
ATOM 1086 O O . VAL A 1 138 ? 22.360 -1.624 -28.801 1.00 77.56 138 VAL A O 1
ATOM 1089 N N . ILE A 1 139 ? 21.203 -0.068 -27.670 1.00 72.44 139 ILE A N 1
ATOM 1090 C CA . ILE A 1 139 ? 21.906 1.075 -28.259 1.00 72.44 139 ILE A CA 1
ATOM 1091 C C . ILE A 1 139 ? 23.396 1.043 -27.891 1.00 72.44 139 ILE A C 1
ATOM 1093 O O . ILE A 1 139 ? 24.235 1.191 -28.776 1.00 72.44 139 ILE A O 1
ATOM 1097 N N . SER A 1 140 ? 23.741 0.788 -26.626 1.00 70.19 140 SER A N 1
ATOM 1098 C CA . SER A 1 140 ? 25.137 0.679 -26.185 1.00 70.19 140 SER A CA 1
ATOM 1099 C C . SER A 1 140 ? 25.881 -0.491 -26.832 1.00 70.19 140 SER A C 1
ATOM 1101 O O . SER A 1 140 ? 27.060 -0.352 -27.138 1.00 70.19 140 SER A O 1
ATOM 1103 N N . LEU A 1 141 ? 25.214 -1.620 -27.095 1.00 73.19 141 LEU A N 1
ATOM 1104 C CA . LEU A 1 141 ? 25.808 -2.746 -27.824 1.00 73.19 141 LEU A CA 1
ATOM 1105 C C . LEU A 1 141 ? 26.075 -2.391 -29.293 1.00 73.19 141 LEU A C 1
ATOM 1107 O O . LEU A 1 141 ? 27.159 -2.668 -29.800 1.00 73.19 141 LEU A O 1
ATOM 1111 N N . ILE A 1 142 ? 25.135 -1.716 -29.959 1.0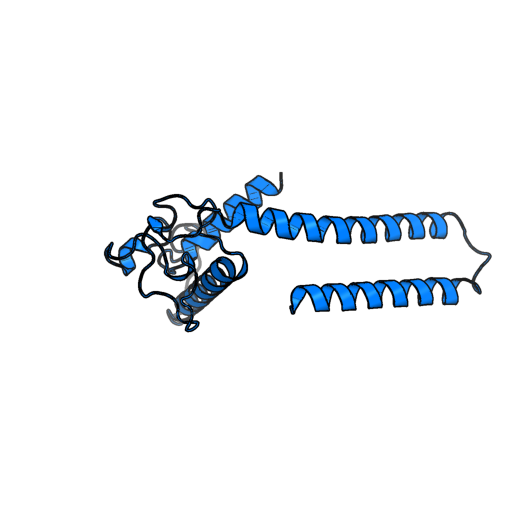0 70.06 142 ILE A N 1
ATOM 1112 C CA . ILE A 1 142 ? 25.320 -1.239 -31.340 1.00 70.06 142 ILE A CA 1
ATOM 1113 C C . ILE A 1 142 ? 26.459 -0.208 -31.409 1.00 70.06 142 ILE A C 1
ATOM 1115 O O . ILE A 1 142 ? 27.280 -0.261 -32.323 1.00 70.06 142 ILE A O 1
ATOM 1119 N N . GLN A 1 143 ? 26.537 0.700 -30.432 1.00 56.28 143 GLN A N 1
ATOM 1120 C CA . GLN A 1 143 ? 27.589 1.716 -30.329 1.00 56.28 143 GLN A CA 1
ATOM 1121 C C . GLN A 1 143 ? 28.961 1.112 -29.990 1.00 56.28 143 GLN A C 1
ATOM 1123 O O . GLN A 1 143 ? 29.962 1.531 -30.556 1.00 56.28 143 GLN A O 1
ATOM 1128 N N . GLY A 1 144 ? 29.023 0.114 -29.103 1.00 63.28 144 GLY A N 1
ATOM 1129 C CA . GLY A 1 144 ? 30.268 -0.544 -28.695 1.00 63.28 144 GLY A CA 1
ATOM 1130 C C . GLY A 1 144 ? 30.856 -1.478 -29.756 1.00 63.28 144 GLY A C 1
ATOM 1131 O O . GLY A 1 144 ? 32.074 -1.613 -29.841 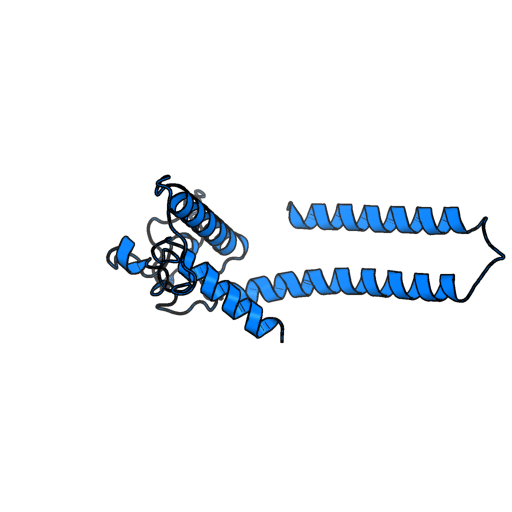1.00 63.28 144 GLY A O 1
ATOM 1132 N N . CYS A 1 145 ? 30.015 -2.084 -30.601 1.00 58.78 145 CYS A N 1
ATOM 1133 C CA . CYS A 1 145 ? 30.474 -2.893 -31.734 1.00 58.78 145 CYS A CA 1
ATOM 1134 C C . CYS A 1 145 ? 30.991 -2.054 -32.918 1.00 58.78 145 CYS A C 1
ATOM 1136 O O . CYS A 1 145 ? 31.685 -2.597 -33.774 1.00 58.78 145 CYS A O 1
ATOM 1138 N N . HIS A 1 146 ? 30.690 -0.752 -32.974 1.00 51.88 146 HIS A N 1
ATOM 1139 C CA . HIS A 1 146 ? 31.126 0.155 -34.040 1.00 51.88 146 HIS A CA 1
ATOM 1140 C C . HIS A 1 146 ? 32.061 1.242 -33.483 1.00 51.88 146 HIS A C 1
ATOM 1142 O O . HIS A 1 146 ? 31.624 2.317 -33.087 1.00 51.88 146 HIS A O 1
ATOM 1148 N N . ASN A 1 147 ? 33.371 1.001 -33.496 1.00 55.16 147 ASN A N 1
ATOM 1149 C CA . ASN A 1 147 ? 34.390 2.012 -33.183 1.00 55.16 147 ASN A CA 1
ATOM 1150 C C . ASN A 1 147 ? 35.365 2.129 -34.376 1.00 55.16 147 ASN A C 1
ATOM 1152 O O . ASN A 1 147 ? 35.638 1.092 -34.981 1.00 55.16 147 ASN A O 1
ATOM 1156 N N . PRO A 1 148 ? 35.974 3.285 -34.724 1.00 53.03 148 PRO A N 1
ATOM 1157 C CA . PRO A 1 148 ? 35.624 4.693 -34.523 1.00 53.03 148 PRO A CA 1
ATOM 1158 C C . PRO A 1 148 ? 35.547 5.418 -35.895 1.00 53.03 148 PRO A C 1
ATOM 1160 O O . PRO A 1 148 ? 36.575 5.834 -36.419 1.00 53.03 148 PRO A O 1
ATOM 1163 N N . ILE A 1 149 ? 34.377 5.572 -36.532 1.00 50.53 149 ILE A N 1
ATOM 1164 C CA . ILE A 1 149 ? 34.293 6.354 -37.800 1.00 50.53 149 ILE A CA 1
ATOM 1165 C C . ILE A 1 149 ? 33.215 7.454 -37.786 1.00 50.53 149 ILE A C 1
ATOM 1167 O O . ILE A 1 149 ? 33.273 8.368 -38.599 1.00 50.53 149 ILE A O 1
ATOM 1171 N N . TYR A 1 150 ? 32.283 7.488 -36.828 1.00 51.81 150 TYR A N 1
ATOM 1172 C CA . TYR A 1 150 ? 31.158 8.435 -36.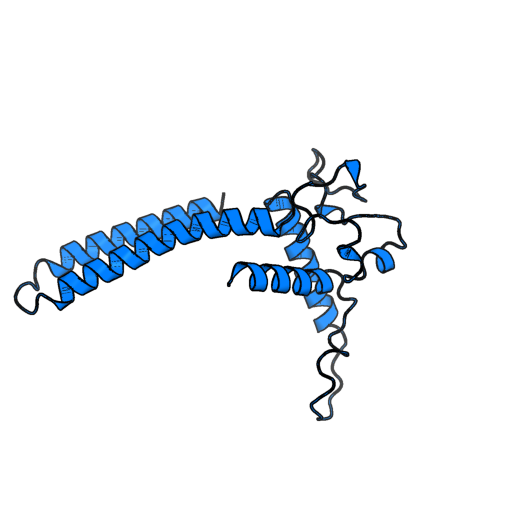890 1.00 51.81 150 TYR A CA 1
ATOM 1173 C C . TYR A 1 150 ? 31.020 9.320 -35.647 1.00 51.81 150 TYR A C 1
ATOM 1175 O O . TYR A 1 150 ? 30.199 9.070 -34.769 1.00 51.81 150 TYR A O 1
ATOM 1183 N N . TYR A 1 151 ? 31.796 10.406 -35.609 1.00 53.22 151 TYR A N 1
ATOM 1184 C CA . TYR A 1 151 ? 31.653 11.475 -34.609 1.00 53.22 151 TYR A CA 1
ATOM 1185 C C . TYR A 1 151 ? 30.540 12.487 -34.971 1.00 53.22 151 TYR A C 1
ATOM 1187 O O . TYR A 1 151 ? 29.959 13.105 -34.086 1.00 53.22 151 TYR A O 1
ATOM 1195 N N . GLU A 1 152 ? 30.160 12.619 -36.250 1.00 53.28 152 GLU A N 1
ATOM 1196 C CA . GLU A 1 152 ? 29.138 13.595 -36.685 1.00 53.28 152 GLU A CA 1
ATOM 1197 C C . GLU A 1 152 ? 27.686 13.177 -36.382 1.00 53.28 152 GLU A C 1
ATOM 1199 O O . GLU A 1 152 ? 26.862 14.003 -35.992 1.00 53.28 152 GLU A O 1
ATOM 1204 N N . HIS A 1 153 ? 27.347 11.886 -36.478 1.00 54.50 153 HIS A N 1
ATOM 1205 C CA . HIS A 1 153 ? 25.988 11.408 -36.168 1.00 54.50 153 HIS A CA 1
ATOM 1206 C C . HIS A 1 153 ? 25.702 11.296 -34.657 1.00 54.50 153 HIS A C 1
ATOM 1208 O O . HIS A 1 153 ? 24.545 11.140 -34.250 1.00 54.50 153 HIS A O 1
ATOM 1214 N N . TYR A 1 154 ? 26.739 11.433 -33.823 1.00 55.94 154 TYR A N 1
ATOM 1215 C CA . TYR A 1 154 ? 26.680 11.325 -32.366 1.00 55.94 154 TYR A CA 1
ATOM 1216 C C . TYR A 1 154 ? 25.787 12.400 -31.733 1.00 55.94 154 TYR A C 1
ATOM 1218 O O . TYR A 1 154 ? 24.950 12.099 -30.882 1.00 55.94 154 TYR A O 1
ATOM 1226 N N . VAL A 1 155 ? 25.895 13.650 -32.199 1.00 56.00 155 VAL A N 1
ATOM 1227 C CA . VAL A 1 155 ? 25.136 14.779 -31.637 1.00 56.00 155 VAL A CA 1
ATOM 1228 C C . VAL A 1 155 ? 23.643 14.643 -31.941 1.00 56.00 155 VAL A C 1
ATOM 1230 O O . VAL A 1 155 ? 22.819 14.873 -31.061 1.00 56.00 155 VAL A O 1
ATOM 1233 N N . ARG A 1 156 ? 23.270 14.188 -33.145 1.00 58.91 156 ARG A N 1
ATOM 1234 C CA . ARG A 1 156 ? 21.857 13.994 -33.520 1.00 58.91 156 ARG A CA 1
ATOM 1235 C C . ARG A 1 156 ? 21.195 12.855 -32.754 1.00 58.91 156 ARG A C 1
ATOM 1237 O O . ARG A 1 156 ? 20.074 13.024 -32.280 1.00 58.91 156 ARG A O 1
ATOM 1244 N N . ILE A 1 157 ? 21.869 11.715 -32.607 1.00 63.25 157 ILE A N 1
ATOM 1245 C CA . ILE A 1 157 ? 21.309 10.568 -31.878 1.00 63.25 157 ILE A CA 1
ATOM 1246 C C . ILE A 1 157 ? 21.240 10.878 -30.379 1.00 63.25 157 ILE A C 1
ATOM 1248 O O . ILE A 1 157 ? 20.199 10.644 -29.770 1.00 63.25 157 ILE A O 1
ATOM 1252 N N . SER A 1 158 ? 22.287 11.486 -29.808 1.00 65.69 158 SER A N 1
ATOM 1253 C CA . SER A 1 158 ? 22.303 11.922 -28.406 1.00 65.69 158 SER A CA 1
ATOM 1254 C C . SER A 1 158 ? 21.211 12.956 -28.111 1.00 65.69 158 SER A C 1
ATOM 1256 O O . SER A 1 158 ? 20.480 12.814 -27.135 1.00 65.69 158 SER A O 1
ATOM 1258 N N . PHE A 1 159 ? 21.004 13.938 -28.997 1.00 61.75 159 PHE A N 1
ATOM 1259 C CA . PHE A 1 159 ? 19.937 14.932 -28.850 1.00 61.75 159 PHE A CA 1
ATOM 1260 C C . PHE A 1 159 ? 18.543 14.300 -28.950 1.00 61.75 159 PHE A C 1
ATOM 1262 O O . PHE A 1 159 ? 17.664 14.605 -28.150 1.00 61.75 159 PHE A O 1
ATOM 1269 N N . THR A 1 160 ? 18.347 13.355 -29.873 1.00 67.81 160 THR A N 1
ATOM 1270 C CA . THR A 1 160 ? 17.062 12.650 -30.023 1.00 67.81 160 THR A CA 1
ATOM 1271 C C . THR A 1 160 ? 16.762 11.775 -28.800 1.00 67.81 160 THR A C 1
ATOM 1273 O O . THR A 1 160 ? 15.638 11.774 -28.300 1.00 67.81 160 THR A O 1
ATOM 1276 N N . LEU A 1 161 ? 17.772 11.087 -28.256 1.00 67.62 161 LEU A N 1
ATOM 1277 C CA . LEU A 1 161 ? 17.668 10.314 -27.013 1.00 67.62 161 LEU A CA 1
ATOM 1278 C C . LEU A 1 161 ? 17.422 11.201 -25.794 1.00 67.62 161 LEU A C 1
ATOM 1280 O O . LEU A 1 161 ? 16.581 10.860 -24.968 1.00 67.62 161 LEU A O 1
ATOM 1284 N N . ALA A 1 162 ? 18.094 12.348 -25.699 1.00 70.56 162 ALA A N 1
ATOM 1285 C CA . ALA A 1 162 ? 17.853 13.324 -24.645 1.00 70.56 162 ALA A CA 1
ATOM 1286 C C . ALA A 1 162 ? 16.419 13.867 -24.719 1.00 70.56 162 ALA A C 1
ATOM 1288 O O . ALA A 1 162 ? 15.746 13.928 -23.696 1.00 70.56 162 ALA A O 1
ATOM 1289 N N . CYS A 1 163 ? 15.903 14.172 -25.913 1.00 69.94 163 CYS A N 1
ATOM 1290 C CA . CYS A 1 163 ? 14.515 14.596 -26.105 1.00 69.94 163 CYS A CA 1
ATOM 1291 C C . CYS A 1 163 ? 13.499 13.498 -25.755 1.00 69.94 163 CYS A C 1
ATOM 1293 O O . CYS A 1 163 ? 12.461 13.800 -25.160 1.00 69.94 163 CYS A O 1
ATOM 1295 N N . LEU A 1 164 ? 13.784 12.235 -26.087 1.00 70.69 164 LEU A N 1
ATOM 1296 C CA . LEU A 1 164 ? 12.926 11.102 -25.733 1.00 70.69 164 LEU A CA 1
ATOM 1297 C C . LEU A 1 164 ? 12.941 10.832 -24.226 1.00 70.69 164 LEU A C 1
ATOM 1299 O O . LEU A 1 164 ? 11.874 10.688 -23.638 1.00 70.69 164 LEU A O 1
ATOM 1303 N N . LEU A 1 165 ? 14.112 10.848 -23.586 1.00 72.56 165 LEU A N 1
ATOM 1304 C CA . LEU A 1 165 ? 14.247 10.728 -22.131 1.00 72.56 165 LEU A CA 1
ATOM 1305 C C . LEU A 1 165 ? 13.583 11.898 -21.402 1.00 72.56 165 LEU A C 1
ATOM 1307 O O . LEU A 1 165 ? 12.894 11.698 -20.408 1.00 72.56 165 LEU A O 1
ATOM 1311 N N . PHE A 1 166 ? 13.731 13.123 -21.903 1.00 72.44 166 PHE A N 1
ATOM 1312 C CA . PHE A 1 166 ? 13.071 14.281 -21.309 1.00 72.44 166 PHE A CA 1
ATOM 1313 C C . PHE A 1 166 ? 11.549 14.184 -21.461 1.00 72.44 166 PHE A C 1
ATOM 1315 O O . PHE A 1 166 ? 10.816 14.439 -20.509 1.00 72.44 166 PHE A O 1
ATOM 1322 N N . SER A 1 167 ? 11.062 13.735 -22.621 1.00 70.19 167 SER A N 1
ATOM 1323 C CA . SER A 1 167 ? 9.628 13.525 -22.847 1.00 70.19 167 SER A CA 1
ATOM 1324 C C . SER A 1 167 ? 9.060 12.416 -21.964 1.00 70.19 167 SER A C 1
ATOM 1326 O O . SER A 1 167 ? 7.976 12.589 -21.411 1.00 70.19 167 SER A O 1
ATOM 1328 N N . THR A 1 168 ? 9.776 11.305 -21.766 1.00 67.81 168 THR A N 1
ATOM 1329 C CA . THR A 1 168 ? 9.325 10.236 -20.864 1.00 67.81 168 THR A CA 1
ATOM 1330 C C . THR A 1 168 ? 9.367 10.678 -19.405 1.00 67.81 168 THR A C 1
ATOM 1332 O O . THR A 1 168 ? 8.405 10.426 -18.689 1.00 67.81 168 THR A O 1
ATOM 1335 N N . ILE A 1 169 ? 10.390 11.418 -18.966 1.00 71.19 169 ILE A N 1
ATOM 1336 C CA . ILE A 1 169 ? 10.446 11.998 -17.613 1.00 71.19 169 ILE A CA 1
ATOM 1337 C C . ILE A 1 169 ? 9.282 12.971 -17.388 1.00 71.19 169 ILE A C 1
ATOM 1339 O O . ILE A 1 169 ? 8.634 12.922 -16.343 1.00 71.19 169 ILE A O 1
ATOM 1343 N N . VAL A 1 170 ? 8.975 13.831 -18.365 1.00 68.75 170 VAL A N 1
ATOM 1344 C CA . VAL A 1 170 ? 7.837 14.761 -18.289 1.00 68.75 170 VAL A CA 1
ATOM 1345 C C . VAL A 1 170 ? 6.507 14.002 -18.235 1.00 68.75 170 VAL A C 1
ATOM 1347 O O . VAL A 1 170 ? 5.654 14.350 -17.420 1.00 68.75 170 VAL A O 1
ATOM 1350 N N . GLN A 1 171 ? 6.334 12.947 -19.036 1.00 65.56 171 GLN A N 1
ATOM 1351 C CA . GLN A 1 171 ? 5.130 12.106 -19.022 1.00 65.56 171 GLN A CA 1
ATOM 1352 C C . GLN A 1 171 ? 4.972 11.345 -17.698 1.00 65.56 171 GLN A C 1
ATOM 1354 O O . GLN A 1 171 ? 3.900 11.375 -17.100 1.00 65.56 171 GLN A O 1
ATOM 1359 N N . VAL A 1 172 ? 6.047 10.747 -17.180 1.00 60.50 172 VAL A N 1
ATOM 1360 C CA . VAL A 1 172 ? 6.067 10.071 -15.872 1.00 60.50 172 VAL A CA 1
ATOM 1361 C C . VAL A 1 172 ? 5.730 11.055 -14.755 1.00 60.50 172 VAL A C 1
ATOM 1363 O O . VAL A 1 172 ? 4.905 10.761 -13.895 1.00 60.50 172 VAL A O 1
ATOM 1366 N N . ARG A 1 173 ? 6.293 12.267 -14.793 1.00 59.53 173 ARG A N 1
ATOM 1367 C CA . ARG A 1 173 ? 5.976 13.316 -13.819 1.00 59.53 173 ARG A CA 1
ATOM 1368 C C . ARG A 1 173 ? 4.502 13.729 -13.884 1.00 59.53 173 ARG A C 1
ATOM 1370 O O . ARG A 1 173 ? 3.914 14.004 -12.844 1.00 59.53 173 ARG A O 1
ATOM 1377 N N . ARG A 1 174 ? 3.898 13.739 -15.076 1.00 54.00 174 ARG A N 1
ATOM 1378 C CA . ARG A 1 174 ? 2.469 14.025 -15.277 1.00 54.00 174 ARG A CA 1
ATOM 1379 C C . ARG A 1 174 ? 1.562 12.921 -14.732 1.00 54.00 174 ARG A C 1
ATOM 1381 O O . ARG A 1 174 ? 0.516 13.240 -14.195 1.00 54.00 174 ARG A O 1
ATOM 1388 N N . ILE A 1 175 ? 1.975 11.661 -14.851 1.00 54.41 175 ILE A N 1
ATOM 1389 C CA . ILE A 1 175 ? 1.242 10.496 -14.330 1.00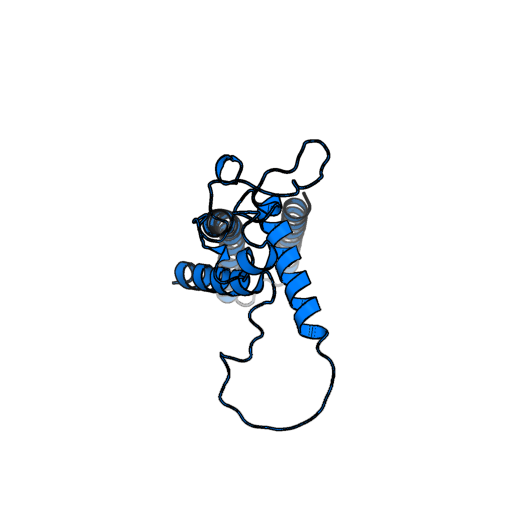 54.41 175 ILE A CA 1
ATOM 1390 C C . ILE A 1 175 ? 1.355 10.396 -12.800 1.00 54.41 175 ILE A C 1
ATOM 1392 O O . ILE A 1 175 ? 0.432 9.934 -12.150 1.00 54.41 175 ILE A O 1
ATOM 1396 N N . ILE A 1 176 ? 2.471 10.833 -12.209 1.00 51.25 176 ILE A N 1
ATOM 1397 C CA . ILE A 1 176 ? 2.678 10.794 -10.749 1.00 51.25 176 ILE A CA 1
ATOM 1398 C C . ILE A 1 176 ? 1.952 11.941 -10.018 1.00 51.25 176 ILE A C 1
ATOM 1400 O O . ILE A 1 176 ? 1.630 11.807 -8.841 1.00 51.25 176 ILE A O 1
ATOM 1404 N N . LEU A 1 177 ? 1.732 13.085 -10.676 1.00 50.56 177 LEU A N 1
ATOM 1405 C CA . LEU A 1 177 ? 1.131 14.286 -10.067 1.00 50.56 177 LEU A CA 1
ATOM 1406 C C . LEU A 1 177 ? -0.382 14.430 -10.288 1.00 50.56 177 LEU A C 1
ATOM 1408 O O . LEU A 1 177 ? -0.952 15.407 -9.801 1.00 50.56 177 LEU A O 1
ATOM 1412 N N . ASN A 1 178 ? -1.009 13.513 -11.022 1.00 43.25 178 ASN A N 1
ATOM 1413 C CA . ASN A 1 178 ? -2.421 13.563 -11.403 1.00 43.25 178 ASN A CA 1
ATOM 1414 C C . ASN A 1 178 ? -3.136 12.305 -10.911 1.00 43.25 178 ASN A C 1
ATOM 1416 O O . ASN A 1 178 ? -4.273 12.440 -10.415 1.00 43.25 178 ASN A O 1
#

Organism: Meloidogyne enterolobii (NCBI:txid390850)

Secondary structure (DSSP, 8-state):
-HHHHHHHHHHHHHHGGGS---TTSS------------TTHHHHHHHHHHHHHHHHHHHTT--TTT--TTGGGTTTHHHHHTTS-SB-GGGSPPPTTSPPPS-B-GGGS--S-HHHHHHHHHHHHHHHHHHHHHHHHHHHHHHHHS-SS-SHHHHHHHHHHHHHHHHHHHHHHHHH--

Radius of gyration: 23.56 Å; chains: 1; bounding box: 55×30×66 Å

Sequence (178 aa):
MFDKDFRQILRASLKLYNGTDTPTTLLSDEKTTTITTTNSRSSTDAMLVKTAWDKLMQEKACCGVDSRLGEFSQSGWYRLTKGRSEFPPACCPPKRNGKLAASCPTVFRYGEGCYNRIKESIQELTMQFKVVMWTAIVISLIQGCHNPIYYEHYVRISFTLACLLFSTIVQVRRIILN

Foldseek 3Di:
DVLVVVLVVLLVLLLLLQLPDDVPPPPPDDDDDDDDDDPPPSRVVNVVSNVVVLCLCAVLVAFGQAQDFCSNVSNCPCVVCVNPARGDQSQAHAPPVNHGDPHDDSVRGRNGGSSVSVCVVVVVVVVVVVVVVVVVVVVVVVVVVDDDDDPPCVVVVVVVVVVVVVVVVVVVVVVVVD

InterPro domains:
  IPR008952 Tetraspanin, EC2 domain superfamily [G3DSA:1.10.1450.10] (24-125)
  IPR008952 Tetraspanin, EC2 domain superfamily [SSF48652] (49-123)
  IPR018499 Tetraspanin/Peripherin [PF00335] (32-142)